Protein AF-A0A7C5SCV8-F1 (afdb_monomer_lite)

Radius of gyration: 20.78 Å; chains: 1; bounding box: 63×42×54 Å

pLDDT: mean 80.8, std 17.57, range [32.97, 98.31]

Secondary structure (DSSP, 8-state):
--------------------SS--EEEEEE-SSEEEEEEEETTEEEEEEEEESS-EEEEEESSPPTTTGGGPPTTPEEEEEEEEEEEE-STT--EEEEEEEEESS-HHHHHHHHHHHTGGG--EEEEEEETTEEEEEEEEEETTTEEEEEEEEE-TTSSSEEEEEEEEE-

Foldseek 3Di:
DDDDPDPDDDDWDWDDDDDDDQDWDWTWTQDPFFIWIFTDGPNHTAWIWTQGPVWIKIKGWDDQDPVCVLVDDPQWDFDHRFWMKIQIDDPPDWIKTKGKTWHLDFQVVVVVVCCVSCVVQPWDKDWDADPQGIKIKTKGQDPQFGIKMWIWGQDRPHGTIMIMIMGIGD

Sequence (170 aa):
MKSLFAATCISIVVLSFAGCKGKEKTRLYSTKEGKVEVKESGGEMQEMKITTKEGTATFRTGEISEDIKPFVYPGASRKEGGAWSIQTNKEKAGGISSTYLSTKDDIDRVIAYYKESLKDKKPEYAEMTTPNGKMASFTVKEPDRGGVTIVLNEIPQGKGTEIHITKVIR

Structure (mmCIF, N/CA/C/O backbone):
data_AF-A0A7C5SCV8-F1
#
_entry.id   AF-A0A7C5SCV8-F1
#
loop_
_atom_site.group_PDB
_atom_site.id
_atom_site.type_symbol
_atom_site.label_atom_id
_atom_site.label_alt_id
_atom_site.label_comp_id
_atom_site.label_asym_id
_atom_site.label_entity_id
_atom_site.label_seq_id
_atom_site.pdbx_PDB_ins_code
_atom_site.Cartn_x
_atom_site.Cartn_y
_atom_site.Cartn_z
_atom_site.occupancy
_atom_site.B_iso_or_equiv
_atom_site.auth_seq_id
_atom_site.auth_comp_id
_atom_site.auth_asym_id
_atom_site.auth_atom_id
_atom_site.pdbx_PDB_model_num
ATOM 1 N N . MET A 1 1 ? 50.218 -9.703 -9.509 1.00 41.12 1 MET A N 1
ATOM 2 C CA . MET A 1 1 ? 49.546 -8.430 -9.168 1.00 41.12 1 MET A CA 1
ATOM 3 C C . MET A 1 1 ? 49.854 -7.388 -10.233 1.00 41.12 1 MET A C 1
ATOM 5 O O . MET A 1 1 ? 50.944 -6.837 -10.219 1.00 41.12 1 MET A O 1
ATOM 9 N N . LYS A 1 2 ? 48.930 -7.158 -11.173 1.00 32.97 2 LYS A N 1
ATOM 10 C CA . LYS A 1 2 ? 48.894 -5.961 -12.027 1.00 32.97 2 LYS A CA 1
ATOM 11 C C . LYS A 1 2 ? 47.426 -5.611 -12.261 1.00 32.97 2 LYS A C 1
ATOM 13 O O . LYS A 1 2 ? 46.713 -6.310 -12.967 1.00 32.97 2 LYS A O 1
ATOM 18 N N . SER A 1 3 ? 46.992 -4.578 -11.557 1.00 39.28 3 SER A N 1
ATOM 19 C CA . SER A 1 3 ? 45.721 -3.881 -11.689 1.00 39.28 3 SER A CA 1
ATOM 20 C C . SER A 1 3 ? 45.662 -3.138 -13.023 1.00 39.28 3 SER A C 1
ATOM 22 O O . SER A 1 3 ? 46.544 -2.329 -13.303 1.00 39.28 3 SER A O 1
ATOM 24 N N . LEU A 1 4 ? 44.609 -3.362 -13.810 1.00 36.28 4 LEU A N 1
ATOM 25 C CA . LEU A 1 4 ? 44.222 -2.473 -14.903 1.00 36.28 4 LEU A CA 1
ATOM 26 C C . LEU A 1 4 ? 42.699 -2.285 -14.842 1.00 36.28 4 LEU A C 1
ATOM 28 O O . LEU A 1 4 ? 41.928 -3.099 -15.343 1.00 36.28 4 LEU A O 1
ATOM 32 N N . PHE A 1 5 ? 42.270 -1.232 -14.144 1.00 40.69 5 PHE A N 1
ATOM 33 C CA . PHE A 1 5 ? 40.892 -0.748 -14.159 1.00 40.69 5 PHE A CA 1
ATOM 34 C C . PHE A 1 5 ? 40.619 -0.137 -15.541 1.00 40.69 5 PHE A C 1
ATOM 36 O O . PHE A 1 5 ? 41.034 0.984 -15.825 1.00 40.69 5 PHE A O 1
ATOM 43 N N . ALA A 1 6 ? 39.945 -0.883 -16.416 1.00 37.41 6 ALA A N 1
ATOM 44 C CA . ALA A 1 6 ? 39.436 -0.361 -17.677 1.00 37.41 6 ALA A CA 1
ATOM 45 C C . ALA A 1 6 ? 38.090 0.332 -17.421 1.00 37.41 6 ALA A C 1
ATOM 47 O O . ALA A 1 6 ? 37.033 -0.301 -17.382 1.00 37.41 6 ALA A O 1
ATOM 48 N N . ALA A 1 7 ? 38.148 1.648 -17.217 1.00 43.47 7 ALA A N 1
ATOM 49 C CA . ALA A 1 7 ? 36.989 2.528 -17.224 1.00 43.47 7 ALA A CA 1
ATOM 50 C C . ALA A 1 7 ? 36.283 2.419 -18.587 1.00 43.47 7 ALA A C 1
ATOM 52 O O . ALA A 1 7 ? 36.741 2.954 -19.595 1.00 43.47 7 ALA A O 1
ATOM 53 N N . THR A 1 8 ? 35.184 1.666 -18.633 1.00 40.09 8 THR A N 1
ATOM 54 C CA . THR A 1 8 ? 34.371 1.512 -19.841 1.00 40.09 8 THR A CA 1
ATOM 55 C C . THR A 1 8 ? 33.433 2.711 -19.939 1.00 40.09 8 THR A C 1
ATOM 57 O O . THR A 1 8 ? 32.424 2.776 -19.241 1.00 40.09 8 THR A O 1
ATOM 60 N N . CYS A 1 9 ? 33.782 3.671 -20.797 1.00 35.44 9 CYS A N 1
ATOM 61 C CA . CYS A 1 9 ? 32.925 4.792 -21.170 1.00 35.44 9 CYS A CA 1
ATOM 62 C C . CYS A 1 9 ? 31.592 4.281 -21.743 1.00 35.44 9 CYS A C 1
ATOM 64 O O . CYS A 1 9 ? 31.555 3.646 -22.798 1.00 35.44 9 CYS A O 1
ATOM 66 N 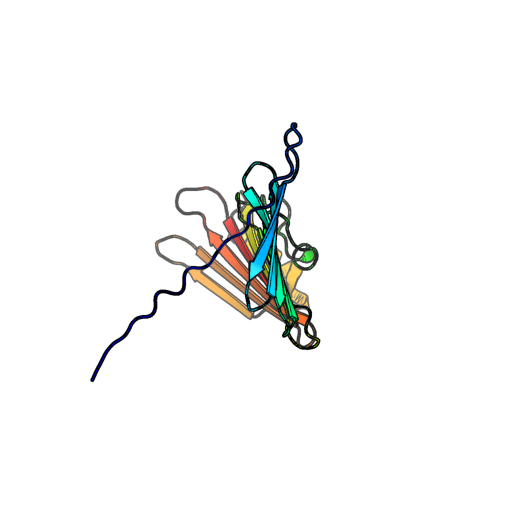N . ILE A 1 10 ? 30.492 4.567 -21.048 1.00 42.81 10 ILE A N 1
ATOM 67 C CA . ILE A 1 10 ? 29.127 4.355 -21.535 1.00 42.81 10 ILE A CA 1
ATOM 68 C C . ILE A 1 10 ? 28.798 5.527 -22.468 1.00 42.81 10 ILE A C 1
ATOM 70 O O . ILE A 1 10 ? 28.524 6.636 -22.016 1.00 42.81 10 ILE A O 1
ATOM 74 N N . SER A 1 11 ? 28.861 5.303 -23.780 1.00 37.69 11 SER A N 1
ATOM 75 C CA . SER A 1 11 ? 28.447 6.292 -24.782 1.00 37.69 11 SER A CA 1
ATOM 76 C C . SER A 1 11 ? 26.918 6.360 -24.848 1.00 37.69 11 SER A C 1
ATOM 78 O O . SER A 1 11 ? 26.272 5.481 -25.413 1.00 37.69 11 SER A O 1
ATOM 80 N N . ILE A 1 12 ? 26.333 7.398 -24.247 1.00 44.91 12 ILE A N 1
ATOM 81 C CA . ILE A 1 12 ? 24.891 7.677 -24.272 1.00 44.91 12 ILE A CA 1
ATOM 82 C C . ILE A 1 12 ? 24.573 8.486 -25.538 1.00 44.91 12 ILE A C 1
ATOM 84 O O . ILE A 1 12 ? 24.926 9.659 -25.627 1.00 44.91 12 ILE A O 1
ATOM 88 N N . VAL A 1 13 ? 23.900 7.880 -26.520 1.00 40.75 13 VAL A N 1
ATOM 89 C CA . VAL A 1 13 ? 23.371 8.599 -27.693 1.00 40.75 13 VAL A CA 1
ATOM 90 C C . VAL A 1 13 ? 21.975 9.127 -27.355 1.00 40.75 13 VAL A C 1
ATOM 92 O O . VAL A 1 13 ? 21.042 8.347 -27.183 1.00 40.75 13 VAL A O 1
ATOM 95 N N . VAL A 1 14 ? 21.838 10.452 -27.239 1.00 46.59 14 VAL A N 1
ATOM 96 C CA . VAL A 1 14 ? 20.572 11.149 -26.953 1.00 46.59 14 VAL A CA 1
ATOM 97 C C . VAL A 1 14 ? 19.944 11.611 -28.270 1.00 46.59 14 VAL A C 1
ATOM 99 O O . VAL A 1 14 ? 20.453 12.525 -28.913 1.00 46.59 14 VAL A O 1
ATOM 102 N N . LEU A 1 15 ? 18.832 10.996 -28.680 1.00 50.03 15 LEU A N 1
ATOM 103 C CA . LEU A 1 15 ? 18.020 11.465 -29.809 1.00 50.03 15 LEU A CA 1
ATOM 104 C C . LEU A 1 15 ? 16.927 12.411 -29.291 1.00 50.03 15 LEU A C 1
ATOM 106 O O . LEU A 1 15 ? 15.896 11.971 -28.787 1.00 50.03 15 LEU A O 1
ATOM 110 N N . SER A 1 16 ? 17.168 13.718 -29.396 1.00 42.25 16 SER A N 1
ATOM 111 C CA . SER A 1 16 ? 16.229 14.772 -28.992 1.00 42.25 16 SER A CA 1
ATOM 112 C C . SER A 1 16 ? 15.373 15.211 -30.185 1.00 42.25 16 SER A C 1
ATOM 114 O O . SER A 1 16 ? 15.844 15.975 -31.024 1.00 42.25 16 SER A O 1
ATOM 116 N N . PHE A 1 17 ? 14.109 14.789 -30.263 1.00 47.84 17 PHE A N 1
ATOM 117 C CA . PHE A 1 17 ? 13.141 15.419 -31.170 1.00 47.84 17 PHE A CA 1
ATOM 118 C C . PHE A 1 17 ? 12.512 16.637 -30.479 1.00 47.84 17 PHE A C 1
ATOM 120 O O . PHE A 1 17 ? 11.789 16.510 -29.492 1.00 47.84 17 PHE A O 1
ATOM 127 N N . ALA A 1 18 ? 12.828 17.832 -30.979 1.00 49.94 18 ALA A N 1
ATOM 128 C CA . ALA A 1 18 ? 12.302 19.097 -30.482 1.00 49.94 18 ALA A CA 1
ATOM 129 C C . ALA A 1 18 ? 10.892 19.370 -31.039 1.00 49.94 18 ALA A C 1
ATOM 131 O O . ALA A 1 18 ? 10.695 19.458 -32.247 1.00 49.94 18 ALA A O 1
ATOM 132 N N . GLY A 1 19 ? 9.920 19.556 -30.142 1.00 40.47 19 GLY A N 1
ATOM 133 C CA . GLY A 1 19 ? 8.572 20.030 -30.456 1.00 40.47 19 GLY A CA 1
ATOM 134 C C . GLY A 1 19 ? 7.923 20.666 -29.225 1.00 40.47 19 GLY A C 1
ATOM 135 O O . GLY A 1 19 ? 7.435 19.969 -28.339 1.00 40.47 19 GLY A O 1
ATOM 136 N N . CYS A 1 20 ? 7.939 21.999 -29.156 1.00 49.09 20 CYS A N 1
ATOM 137 C CA . CYS A 1 20 ? 7.449 22.815 -28.041 1.00 49.09 20 CYS A CA 1
ATOM 138 C C . CYS A 1 20 ? 5.968 22.572 -27.679 1.00 49.09 20 CYS A C 1
ATOM 140 O O . CYS A 1 20 ? 5.093 22.645 -28.542 1.00 49.09 20 CYS A O 1
ATOM 142 N N . LYS A 1 21 ? 5.725 22.326 -26.380 1.00 43.44 21 LYS A N 1
ATOM 143 C CA . LYS A 1 21 ? 4.532 22.589 -25.530 1.00 43.44 21 LYS A CA 1
ATOM 144 C C . LYS A 1 21 ? 4.437 21.471 -24.492 1.00 43.44 21 LYS A C 1
ATOM 146 O O . LYS A 1 21 ? 3.873 20.453 -24.836 1.00 43.44 21 LYS A O 1
ATOM 151 N N . GLY A 1 22 ? 4.997 21.639 -23.287 1.00 51.66 22 GLY A N 1
ATOM 152 C CA . GLY A 1 22 ? 4.684 20.852 -22.070 1.00 51.66 22 GLY A CA 1
ATOM 153 C C . GLY A 1 22 ? 4.430 19.338 -22.206 1.00 51.66 22 GLY A C 1
ATOM 154 O O . GLY A 1 22 ? 3.632 18.800 -21.451 1.00 51.66 22 GLY A O 1
ATOM 155 N N . LYS A 1 23 ? 5.037 18.676 -23.195 1.00 57.12 23 LYS A N 1
ATOM 156 C CA . LYS A 1 23 ? 4.655 17.350 -23.692 1.00 57.12 23 LYS A CA 1
ATOM 157 C C . LYS A 1 23 ? 5.468 16.284 -22.984 1.00 57.12 23 LYS A C 1
ATOM 159 O O . LYS A 1 23 ? 6.668 16.475 -22.786 1.00 57.12 23 LYS A O 1
ATOM 164 N N . GLU A 1 24 ? 4.805 15.181 -22.654 1.00 61.53 24 GLU A N 1
ATOM 165 C CA . GLU A 1 24 ? 5.430 13.925 -22.246 1.00 61.53 24 GLU A CA 1
ATOM 166 C C . GLU A 1 24 ? 6.715 13.680 -23.046 1.00 61.53 24 GLU A C 1
ATOM 168 O O . GLU A 1 24 ? 6.717 13.699 -24.281 1.00 61.53 24 GLU A O 1
ATOM 173 N N . LYS A 1 25 ? 7.832 13.498 -22.342 1.00 79.19 25 LYS A N 1
ATOM 174 C CA . LYS A 1 25 ? 9.130 13.222 -22.954 1.00 79.19 25 LYS A CA 1
ATOM 175 C C . LYS A 1 25 ? 9.413 11.742 -22.807 1.00 79.19 25 LYS A C 1
ATOM 177 O O . LYS A 1 25 ? 9.534 11.247 -21.695 1.00 79.19 25 LYS A O 1
ATOM 182 N N . THR A 1 26 ? 9.560 11.045 -23.926 1.00 81.88 26 THR A N 1
ATOM 183 C CA . THR A 1 26 ? 10.067 9.669 -23.925 1.00 81.88 26 THR A CA 1
ATOM 184 C C . THR A 1 26 ? 11.543 9.693 -24.306 1.00 81.88 26 THR A C 1
ATOM 186 O O . THR A 1 26 ? 11.891 10.128 -25.403 1.00 81.88 26 THR A O 1
ATOM 189 N N . ARG A 1 27 ? 12.422 9.246 -23.406 1.00 85.00 27 ARG A N 1
ATOM 190 C CA . ARG A 1 27 ? 13.859 9.077 -23.647 1.00 85.00 27 ARG A CA 1
ATOM 191 C C . ARG A 1 27 ? 14.166 7.603 -23.845 1.00 85.00 27 ARG A C 1
ATOM 193 O O . ARG A 1 27 ? 13.751 6.762 -23.054 1.00 85.00 27 ARG A O 1
ATOM 200 N N . LEU A 1 28 ? 14.909 7.297 -24.899 1.00 84.12 28 LEU A N 1
ATOM 201 C CA . LEU A 1 28 ? 15.306 5.939 -25.243 1.00 84.12 28 LEU A CA 1
ATOM 202 C C . LEU A 1 28 ? 16.819 5.820 -25.114 1.00 84.12 28 LEU A C 1
ATOM 204 O O . LEU A 1 28 ? 17.558 6.581 -25.733 1.00 84.12 28 LEU A O 1
ATOM 208 N N . TYR A 1 29 ? 17.268 4.837 -24.346 1.00 83.50 29 TYR A N 1
ATOM 209 C CA . TYR A 1 29 ? 18.671 4.510 -24.156 1.00 83.50 29 TYR A CA 1
ATOM 210 C C . TYR A 1 29 ? 18.915 3.091 -24.657 1.00 83.50 29 TYR A C 1
ATOM 212 O O . TYR A 1 29 ? 18.204 2.155 -24.290 1.00 83.50 29 TYR A O 1
ATOM 220 N N . SER A 1 30 ? 19.928 2.927 -25.501 1.00 82.50 30 SER A N 1
ATOM 221 C CA . SER A 1 30 ? 20.399 1.605 -25.917 1.00 82.50 30 SER A CA 1
ATOM 222 C C . SER A 1 30 ? 21.652 1.263 -25.122 1.00 82.50 30 SER A C 1
ATOM 224 O O . SER A 1 30 ? 22.595 2.051 -25.087 1.00 82.50 30 SER A O 1
ATOM 226 N N . THR A 1 31 ? 21.663 0.101 -24.480 1.00 80.62 31 THR A N 1
ATOM 227 C CA . THR A 1 31 ? 22.822 -0.445 -23.769 1.00 80.62 31 THR A CA 1
ATOM 228 C C . THR A 1 31 ? 23.256 -1.749 -24.437 1.00 80.62 31 THR A C 1
ATOM 230 O O . THR A 1 31 ? 22.534 -2.317 -25.257 1.00 80.62 31 THR A O 1
ATOM 233 N N . LYS A 1 32 ? 24.445 -2.259 -24.094 1.00 79.62 32 LYS A N 1
ATOM 234 C CA . LYS A 1 32 ? 24.914 -3.566 -24.596 1.00 79.62 32 LYS A CA 1
ATOM 235 C C . LYS A 1 32 ? 23.991 -4.724 -24.186 1.00 79.62 32 LYS A C 1
ATOM 237 O O . LYS A 1 32 ? 23.988 -5.764 -24.837 1.00 79.62 32 LYS A O 1
ATOM 242 N N . GLU A 1 33 ? 23.224 -4.535 -23.115 1.00 77.44 33 GLU A N 1
ATOM 243 C CA . GLU A 1 33 ? 22.397 -5.564 -22.481 1.00 77.44 33 GLU A CA 1
ATOM 244 C C . GLU A 1 33 ? 20.909 -5.441 -22.837 1.00 77.44 33 GLU A C 1
ATOM 246 O O . GLU A 1 33 ? 20.142 -6.386 -22.637 1.00 77.44 33 GLU A O 1
ATOM 251 N N . GLY A 1 34 ? 20.485 -4.307 -23.403 1.00 84.12 34 GLY A N 1
ATOM 252 C CA . GLY A 1 34 ? 19.085 -4.084 -23.721 1.00 84.12 34 GLY A CA 1
ATOM 253 C C . GLY A 1 34 ? 18.725 -2.640 -24.048 1.00 84.12 34 GLY A C 1
ATOM 254 O O . GLY A 1 34 ? 19.564 -1.802 -24.372 1.00 84.12 34 GLY A O 1
ATOM 255 N N . LYS A 1 35 ? 17.430 -2.354 -23.969 1.00 89.94 35 LYS A N 1
ATOM 256 C CA . LYS A 1 35 ? 16.827 -1.054 -24.251 1.00 89.94 35 LYS A CA 1
ATOM 257 C C . LYS A 1 35 ? 16.146 -0.528 -22.993 1.00 89.94 35 LYS A C 1
ATOM 259 O O . LYS A 1 35 ? 15.349 -1.242 -22.388 1.00 89.94 35 LYS A O 1
ATOM 264 N N . VAL A 1 36 ? 16.433 0.715 -22.627 1.00 88.62 36 VAL A N 1
ATOM 265 C CA . VAL A 1 36 ? 15.758 1.432 -21.540 1.00 88.62 36 VAL A CA 1
ATOM 266 C C . VAL A 1 36 ? 14.909 2.541 -22.148 1.00 88.62 36 VAL A C 1
ATOM 268 O O . VAL A 1 36 ? 15.391 3.337 -22.948 1.00 88.62 36 VAL A O 1
ATOM 271 N N . GLU A 1 37 ? 13.639 2.592 -21.780 1.00 89.44 37 GLU A N 1
ATOM 272 C CA . GLU A 1 37 ? 12.689 3.629 -22.168 1.00 89.44 37 GLU A CA 1
ATOM 273 C C . GLU A 1 37 ? 12.220 4.349 -20.906 1.00 89.44 37 GLU A C 1
ATOM 275 O O . GLU A 1 37 ? 11.772 3.702 -19.968 1.00 89.44 37 GLU A O 1
ATOM 280 N N . VAL A 1 38 ? 12.356 5.672 -20.864 1.00 88.44 38 VAL A N 1
ATOM 281 C CA . VAL A 1 38 ? 11.973 6.515 -19.726 1.00 88.44 38 VAL A CA 1
ATOM 282 C C . VAL A 1 38 ? 10.940 7.522 -20.204 1.00 88.44 38 VAL A C 1
ATOM 284 O O . VAL A 1 38 ? 11.236 8.325 -21.087 1.00 88.44 38 VAL A O 1
ATOM 287 N N . LYS A 1 39 ? 9.741 7.497 -19.628 1.00 86.56 39 LYS A N 1
ATOM 288 C CA . LYS A 1 39 ? 8.685 8.482 -19.865 1.00 86.56 39 LYS A CA 1
ATOM 289 C C . LYS A 1 39 ? 8.648 9.471 -18.711 1.00 86.56 39 LYS A C 1
ATOM 291 O O . LYS A 1 39 ? 8.484 9.082 -17.556 1.00 86.56 39 LYS A O 1
ATOM 296 N N . GLU A 1 40 ? 8.792 10.745 -19.039 1.00 85.69 40 GLU A N 1
ATOM 297 C CA . GLU A 1 40 ? 8.744 11.869 -18.110 1.00 85.69 40 GLU A CA 1
ATOM 298 C C . GLU A 1 40 ? 7.530 12.750 -18.423 1.00 85.69 40 GLU A C 1
ATOM 300 O O . GLU A 1 40 ? 7.278 13.082 -19.584 1.00 85.69 40 GLU A O 1
ATOM 305 N N . SER A 1 41 ? 6.820 13.195 -17.390 1.00 79.25 41 SER A N 1
ATOM 306 C CA . SER A 1 41 ? 5.761 14.204 -17.484 1.00 79.25 41 SER A CA 1
ATOM 307 C C . SER A 1 41 ? 5.976 15.245 -16.392 1.00 79.25 41 SER A C 1
ATOM 309 O O . SER A 1 41 ? 6.346 14.902 -15.274 1.00 79.25 41 SER A O 1
ATOM 311 N N . GLY A 1 42 ? 5.851 16.533 -16.724 1.00 73.75 42 GLY A N 1
ATOM 312 C CA . GLY A 1 42 ? 6.105 17.620 -15.765 1.00 73.75 42 GLY A CA 1
ATOM 313 C C . GLY A 1 42 ? 7.554 17.741 -15.264 1.00 73.75 42 GLY A C 1
ATOM 314 O O . GLY A 1 42 ? 7.811 18.523 -14.361 1.00 73.75 42 GLY A O 1
ATOM 315 N N . GLY A 1 43 ? 8.508 17.010 -15.856 1.00 72.69 43 GLY A N 1
ATOM 316 C CA . GLY A 1 43 ? 9.893 16.935 -15.370 1.00 72.69 43 GLY A CA 1
ATOM 317 C C . GLY A 1 43 ? 10.157 15.773 -14.408 1.00 72.69 43 GLY A C 1
ATOM 318 O O . GLY A 1 43 ? 11.306 15.563 -14.033 1.00 72.69 43 GLY A O 1
ATOM 319 N N . GLU A 1 44 ? 9.133 14.987 -14.076 1.00 77.69 44 GLU A N 1
ATOM 320 C CA . GLU A 1 44 ? 9.241 13.799 -13.232 1.00 77.69 44 GLU A CA 1
ATOM 321 C C . GLU A 1 44 ? 9.095 12.523 -14.060 1.00 77.69 44 GLU A C 1
ATOM 323 O O . GLU A 1 44 ? 8.307 12.462 -15.009 1.00 77.69 44 GLU A O 1
ATOM 328 N N . MET A 1 45 ? 9.844 11.481 -13.698 1.00 80.81 45 MET A N 1
ATOM 329 C CA . MET A 1 45 ? 9.687 10.159 -14.299 1.00 80.81 45 MET A CA 1
ATOM 330 C C . MET A 1 45 ? 8.337 9.560 -13.889 1.00 80.81 45 MET A C 1
ATOM 332 O O . MET A 1 45 ? 7.999 9.564 -12.709 1.00 80.81 45 MET A O 1
ATOM 336 N N . GLN A 1 46 ? 7.603 9.024 -14.863 1.00 85.31 46 GLN A N 1
ATOM 337 C CA . GLN A 1 46 ? 6.318 8.335 -14.682 1.00 85.31 46 GLN A CA 1
ATOM 338 C C . GLN A 1 46 ? 6.438 6.834 -14.957 1.00 85.31 46 GLN A C 1
ATOM 340 O O . GLN A 1 46 ? 5.835 6.010 -14.276 1.00 85.31 46 GLN A O 1
ATOM 345 N N . GLU A 1 47 ? 7.237 6.463 -15.960 1.00 86.81 47 GLU A N 1
ATOM 346 C CA . GLU A 1 47 ? 7.455 5.069 -16.341 1.00 86.81 47 GLU A CA 1
ATOM 347 C C . GLU A 1 47 ? 8.906 4.871 -16.793 1.00 86.81 47 GLU A C 1
ATOM 349 O O . GLU A 1 47 ? 9.432 5.657 -17.578 1.00 86.81 47 GLU A O 1
ATOM 354 N N . MET A 1 48 ? 9.553 3.807 -16.327 1.00 87.31 48 MET A N 1
ATOM 355 C CA . MET A 1 48 ? 10.820 3.314 -16.856 1.00 87.31 48 MET A CA 1
ATOM 356 C C . MET A 1 48 ? 10.661 1.848 -17.247 1.00 87.31 48 MET A C 1
ATOM 358 O O . MET A 1 48 ? 10.400 0.992 -16.410 1.00 87.31 48 MET A O 1
ATOM 362 N N . LYS A 1 49 ? 10.863 1.536 -18.521 1.00 87.88 49 LYS A N 1
ATOM 363 C CA . LYS A 1 49 ? 10.802 0.183 -19.064 1.00 87.88 49 LYS A CA 1
ATOM 364 C C . LYS A 1 49 ? 12.194 -0.274 -19.475 1.00 87.88 49 LYS A C 1
ATOM 366 O O . LYS A 1 49 ? 12.810 0.309 -20.361 1.00 87.88 49 LYS A O 1
ATOM 371 N N . ILE A 1 50 ? 12.675 -1.345 -18.861 1.00 87.12 50 ILE A N 1
ATOM 372 C CA . ILE A 1 50 ? 13.958 -1.982 -19.161 1.00 87.12 50 ILE A CA 1
ATOM 373 C C . ILE A 1 50 ? 13.659 -3.285 -19.894 1.00 87.12 50 ILE A C 1
ATOM 375 O O . ILE A 1 50 ? 12.989 -4.156 -19.353 1.00 87.12 50 ILE A O 1
ATOM 379 N N . THR A 1 51 ? 14.131 -3.419 -21.129 1.00 85.50 51 THR A N 1
ATOM 380 C CA . THR A 1 51 ? 13.964 -4.620 -21.957 1.00 85.50 51 THR A CA 1
ATOM 381 C C . THR A 1 51 ? 15.327 -5.218 -22.264 1.00 85.50 51 THR A C 1
ATOM 383 O O . THR A 1 51 ? 16.113 -4.607 -22.980 1.00 85.50 51 THR A O 1
ATOM 386 N N . THR A 1 52 ? 15.602 -6.412 -21.753 1.00 85.56 52 THR A N 1
ATOM 387 C CA . THR A 1 52 ? 16.815 -7.191 -22.031 1.00 85.56 52 THR A CA 1
ATOM 388 C C . THR A 1 52 ? 16.450 -8.482 -22.764 1.00 85.56 52 THR A C 1
ATOM 390 O O . THR A 1 52 ? 15.275 -8.788 -22.966 1.00 85.56 52 THR A O 1
ATOM 393 N N . LYS A 1 53 ? 17.455 -9.275 -23.156 1.00 82.00 53 LYS A N 1
ATOM 394 C CA . LYS A 1 53 ? 17.231 -10.628 -23.707 1.00 82.00 53 LYS A CA 1
ATOM 395 C C . LYS A 1 53 ? 16.557 -11.570 -22.711 1.00 82.00 53 LYS A C 1
ATOM 397 O O . LYS A 1 53 ? 15.974 -12.571 -23.107 1.00 82.00 53 LYS A O 1
ATOM 402 N N . GLU A 1 54 ? 16.674 -11.261 -21.426 1.00 79.94 54 GLU A N 1
ATOM 403 C CA . GLU A 1 54 ? 16.086 -12.063 -20.370 1.00 79.94 54 GLU A CA 1
ATOM 404 C C . GLU A 1 54 ? 14.615 -11.697 -20.166 1.00 79.94 54 GLU A C 1
ATOM 406 O O . GLU A 1 54 ? 13.821 -12.574 -19.870 1.00 79.94 54 GLU A O 1
ATOM 411 N N . GLY A 1 55 ? 14.205 -10.448 -20.370 1.00 78.88 55 GLY A N 1
ATOM 412 C CA . GLY A 1 55 ? 12.801 -10.064 -20.266 1.00 78.88 55 GLY A CA 1
ATOM 413 C C . GLY A 1 55 ? 12.618 -8.562 -20.137 1.00 78.88 55 GLY A C 1
ATOM 414 O O . GLY A 1 55 ? 13.518 -7.772 -20.418 1.00 78.88 55 GLY A O 1
ATOM 415 N N . THR A 1 56 ? 11.435 -8.157 -19.699 1.00 83.06 56 THR A N 1
ATOM 416 C CA . THR A 1 56 ? 11.064 -6.760 -19.505 1.00 83.06 56 THR A CA 1
ATOM 417 C C . THR A 1 56 ? 10.699 -6.508 -18.052 1.00 83.06 56 THR A C 1
ATOM 419 O O . THR A 1 56 ? 9.845 -7.202 -17.504 1.00 83.06 56 THR A O 1
ATOM 422 N N . ALA A 1 57 ? 11.304 -5.481 -17.462 1.00 84.12 57 ALA A N 1
ATOM 423 C CA . ALA A 1 57 ? 10.888 -4.885 -16.202 1.00 84.12 57 ALA A CA 1
ATOM 424 C C . ALA A 1 57 ? 10.285 -3.504 -16.479 1.00 84.12 57 ALA A C 1
ATOM 426 O O . ALA A 1 57 ? 10.860 -2.714 -17.226 1.00 84.12 57 ALA A O 1
ATOM 427 N N . THR A 1 58 ? 9.129 -3.213 -15.893 1.00 84.50 58 THR A N 1
ATOM 428 C CA . THR A 1 58 ? 8.475 -1.903 -15.991 1.00 84.50 58 THR A CA 1
ATOM 429 C C . THR A 1 58 ? 8.338 -1.320 -14.598 1.00 84.50 58 THR A C 1
ATOM 431 O O . THR A 1 58 ? 7.662 -1.907 -13.759 1.00 84.50 58 THR A O 1
ATOM 434 N N . PHE A 1 59 ? 8.986 -0.185 -14.370 1.00 82.62 59 PHE A N 1
ATOM 435 C CA . PHE A 1 59 ? 8.849 0.652 -13.192 1.00 82.62 59 PHE A CA 1
ATOM 436 C C . PHE A 1 59 ? 7.835 1.755 -13.488 1.00 82.62 59 PHE A C 1
ATOM 438 O O . PHE A 1 59 ? 7.966 2.433 -14.504 1.00 82.62 59 PHE A O 1
ATOM 445 N N . ARG A 1 60 ? 6.835 1.948 -12.631 1.00 84.94 60 ARG A N 1
ATOM 446 C CA . ARG A 1 60 ? 5.883 3.065 -12.728 1.00 84.94 60 ARG A CA 1
ATOM 447 C C . ARG A 1 60 ? 5.845 3.831 -11.426 1.00 84.94 60 ARG A C 1
ATOM 449 O O . ARG A 1 60 ? 5.949 3.211 -10.372 1.00 84.94 60 ARG A O 1
ATOM 456 N N . THR A 1 61 ? 5.650 5.136 -11.509 1.00 82.38 61 THR A N 1
ATOM 457 C CA . THR A 1 61 ? 5.533 6.057 -10.376 1.00 82.38 61 THR A CA 1
ATOM 458 C C . THR A 1 61 ? 4.259 6.877 -10.488 1.00 82.38 61 THR A C 1
ATOM 460 O O . THR A 1 61 ? 3.700 7.046 -11.566 1.00 82.38 61 THR A O 1
ATOM 463 N N . GLY A 1 62 ? 3.766 7.370 -9.356 1.00 74.62 62 GLY A N 1
ATOM 464 C CA . GLY A 1 62 ? 2.649 8.312 -9.309 1.00 74.62 62 GLY A CA 1
ATOM 465 C C . GLY A 1 62 ? 1.267 7.658 -9.302 1.00 74.62 62 GLY A C 1
ATOM 466 O O . GLY A 1 62 ? 0.414 8.092 -8.529 1.00 74.62 62 GLY A O 1
ATOM 467 N N . GLU A 1 63 ? 1.024 6.593 -10.067 1.00 76.75 63 GLU A N 1
ATOM 468 C CA . GLU A 1 63 ? -0.277 5.903 -10.106 1.00 76.75 63 GLU A CA 1
ATOM 469 C C . GLU A 1 63 ? -0.375 4.722 -9.127 1.00 76.75 63 GLU A C 1
ATOM 471 O O . GLU A 1 63 ? 0.540 3.909 -9.003 1.00 76.75 63 GLU A O 1
ATOM 476 N N . ILE A 1 64 ? -1.517 4.609 -8.433 1.00 82.06 64 ILE A N 1
ATOM 477 C CA . ILE A 1 64 ? -1.819 3.435 -7.601 1.00 82.06 64 ILE A CA 1
ATOM 478 C C . ILE A 1 64 ? -2.239 2.304 -8.531 1.00 82.06 64 ILE A C 1
ATOM 480 O O . ILE A 1 64 ? -3.244 2.413 -9.236 1.00 82.06 64 ILE A O 1
ATOM 484 N N . SER A 1 65 ? -1.488 1.211 -8.484 1.00 82.25 65 SER A N 1
ATOM 485 C CA . SER A 1 65 ? -1.769 0.022 -9.278 1.00 82.25 65 SER A CA 1
ATOM 486 C C . SER A 1 65 ? -3.151 -0.573 -8.950 1.00 82.25 65 SER A C 1
ATOM 488 O O . SER A 1 65 ? -3.572 -0.597 -7.790 1.00 82.25 65 SER A O 1
ATOM 490 N N . GLU A 1 66 ? -3.870 -1.059 -9.969 1.00 83.88 66 GLU A N 1
ATOM 491 C CA . GLU A 1 66 ? -5.241 -1.598 -9.843 1.00 83.88 66 GLU A CA 1
ATOM 492 C C . GLU A 1 66 ? -5.348 -2.736 -8.819 1.00 83.88 66 GLU A C 1
ATOM 494 O O . GLU A 1 66 ? -6.365 -2.900 -8.154 1.00 83.88 66 GLU A O 1
ATOM 499 N N . ASP A 1 67 ? -4.281 -3.512 -8.654 1.00 84.12 67 ASP A N 1
ATOM 500 C CA . ASP A 1 67 ? -4.207 -4.632 -7.721 1.00 84.12 67 ASP A CA 1
ATOM 501 C C . ASP A 1 67 ? -4.081 -4.201 -6.249 1.00 84.12 67 ASP A C 1
ATOM 503 O O . ASP A 1 67 ? -4.397 -5.006 -5.364 1.00 84.12 67 ASP A O 1
ATOM 507 N N . ILE A 1 68 ? -3.645 -2.960 -5.997 1.00 87.81 68 ILE A N 1
ATOM 508 C CA . ILE A 1 68 ? -3.587 -2.320 -4.676 1.00 87.81 68 ILE A CA 1
ATOM 509 C C . ILE A 1 68 ? -4.903 -1.627 -4.332 1.00 87.81 68 ILE A C 1
ATOM 511 O O . ILE A 1 68 ? -5.266 -1.594 -3.158 1.00 87.81 68 ILE A O 1
ATOM 515 N N . LYS A 1 69 ? -5.630 -1.082 -5.317 1.00 88.75 69 LYS A N 1
ATOM 516 C CA . LYS A 1 69 ? -6.844 -0.279 -5.077 1.00 88.75 69 LYS A CA 1
ATOM 517 C C . LYS A 1 69 ? -7.857 -0.904 -4.102 1.00 88.75 69 LYS A C 1
ATOM 519 O O . LYS A 1 69 ? -8.359 -0.155 -3.268 1.00 88.75 69 LYS A O 1
ATOM 524 N N . PRO A 1 70 ? -8.128 -2.226 -4.112 1.00 91.00 70 PRO A N 1
ATOM 525 C CA . PRO A 1 70 ? -9.041 -2.847 -3.145 1.00 91.00 70 PRO A CA 1
ATOM 526 C C . PRO A 1 70 ? -8.605 -2.729 -1.678 1.00 91.00 70 PRO A C 1
ATOM 528 O O . PRO A 1 70 ? -9.424 -2.895 -0.782 1.00 91.00 70 PRO A O 1
ATOM 531 N N . PHE A 1 71 ? -7.322 -2.467 -1.428 1.00 92.75 71 PHE A N 1
ATOM 532 C CA . PHE A 1 71 ? -6.740 -2.326 -0.094 1.00 92.75 71 PHE A CA 1
ATOM 533 C C . PHE A 1 71 ? -6.583 -0.865 0.331 1.00 92.75 71 PHE A C 1
ATOM 535 O O . PHE A 1 71 ? -6.104 -0.609 1.428 1.00 92.75 71 PHE A O 1
ATOM 542 N N . VAL A 1 72 ? -6.951 0.101 -0.514 1.00 94.50 72 VAL A N 1
ATOM 543 C CA . VAL A 1 72 ? -6.825 1.526 -0.195 1.00 94.50 72 VAL A CA 1
ATOM 544 C C . VAL A 1 72 ? -7.880 1.927 0.834 1.00 94.50 72 VAL A C 1
ATOM 546 O O . VAL A 1 72 ? -9.074 1.697 0.647 1.00 94.50 72 VAL A O 1
ATOM 549 N N . TYR A 1 73 ? -7.435 2.570 1.913 1.00 96.38 73 TYR A N 1
ATOM 550 C CA . TYR A 1 73 ? -8.326 3.121 2.929 1.00 96.38 73 TYR A CA 1
ATOM 551 C C . TYR A 1 73 ? -9.194 4.260 2.354 1.00 96.38 73 TYR A C 1
ATOM 553 O O . TYR A 1 73 ? -8.649 5.180 1.729 1.00 96.38 73 TYR A O 1
ATOM 561 N N . PRO A 1 74 ? -10.522 4.252 2.574 1.00 95.00 74 PRO A N 1
ATOM 562 C CA . PRO A 1 74 ? -11.408 5.313 2.106 1.00 95.00 74 PRO A CA 1
ATOM 563 C C . PRO A 1 74 ? -10.999 6.691 2.638 1.00 95.00 74 PRO A C 1
ATOM 565 O O . PRO A 1 74 ? -10.817 6.878 3.834 1.00 95.00 74 PRO A O 1
ATOM 568 N N . GLY A 1 75 ? -10.869 7.677 1.750 1.00 90.38 75 GLY 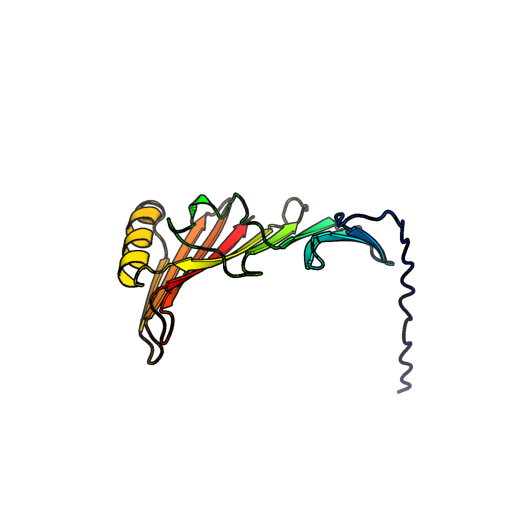A N 1
ATOM 569 C CA . GLY A 1 75 ? -10.480 9.039 2.134 1.00 90.38 75 GLY A CA 1
ATOM 570 C C . GLY A 1 75 ? -8.979 9.247 2.365 1.00 90.38 75 GLY A C 1
ATOM 571 O O . GLY A 1 75 ? -8.574 10.366 2.679 1.00 90.38 75 GLY A O 1
ATOM 572 N N . ALA A 1 76 ? -8.141 8.222 2.169 1.00 92.88 76 ALA A N 1
ATOM 573 C CA . ALA A 1 76 ? -6.694 8.398 2.187 1.00 92.88 76 ALA A CA 1
ATOM 574 C C . ALA A 1 76 ? -6.206 9.156 0.941 1.00 92.88 76 ALA A C 1
ATOM 576 O O . ALA A 1 76 ? -6.607 8.872 -0.190 1.00 92.88 76 ALA A O 1
ATOM 577 N N . SER A 1 77 ? -5.306 10.113 1.146 1.00 88.69 77 SER A N 1
ATOM 578 C CA . SER A 1 77 ? -4.630 10.863 0.091 1.00 88.69 77 SER A CA 1
ATOM 579 C C . SER A 1 77 ? -3.232 10.307 -0.162 1.00 88.69 77 SER A C 1
ATOM 581 O O . SER A 1 77 ? -2.554 9.833 0.751 1.00 88.69 77 SER A O 1
ATOM 583 N N . ARG A 1 78 ? -2.778 10.378 -1.416 1.00 83.00 78 ARG A N 1
ATOM 584 C CA . ARG A 1 78 ? -1.401 10.022 -1.781 1.00 83.00 78 ARG A CA 1
ATOM 585 C C . ARG A 1 78 ? -0.422 11.034 -1.200 1.00 83.00 78 ARG A C 1
ATOM 587 O O . ARG A 1 78 ? -0.686 12.235 -1.244 1.00 83.00 78 ARG A O 1
ATOM 594 N N . LYS A 1 79 ? 0.728 10.545 -0.743 1.00 73.62 79 LYS A N 1
ATOM 595 C CA . LYS A 1 79 ? 1.920 11.385 -0.613 1.00 73.62 79 LYS A CA 1
ATOM 596 C C . LYS A 1 79 ? 2.567 11.546 -1.992 1.00 73.62 79 LYS A C 1
ATOM 598 O O . LYS A 1 79 ? 2.493 10.637 -2.820 1.00 73.62 79 LYS A O 1
ATOM 603 N N . GLU A 1 80 ? 3.155 12.705 -2.260 1.00 61.72 80 GLU A N 1
ATOM 604 C CA . GLU A 1 80 ? 3.893 12.972 -3.502 1.00 61.72 80 GLU A CA 1
ATOM 605 C C . GLU A 1 80 ? 5.022 11.938 -3.680 1.00 61.72 80 GLU A C 1
ATOM 607 O O . GLU A 1 80 ? 5.666 11.552 -2.705 1.00 61.72 80 GLU A O 1
ATOM 612 N N . GLY A 1 81 ? 5.180 11.380 -4.888 1.00 61.69 81 GLY A N 1
ATOM 613 C CA . GLY A 1 81 ? 6.088 10.245 -5.142 1.00 61.69 81 GLY A CA 1
ATOM 614 C C . GLY A 1 81 ? 5.715 8.929 -4.432 1.00 61.69 81 GLY A C 1
ATOM 615 O O . GLY A 1 81 ? 6.467 7.959 -4.484 1.00 61.69 81 GLY A O 1
ATOM 616 N N . GLY A 1 82 ? 4.556 8.873 -3.769 1.00 70.25 82 GLY A N 1
ATOM 617 C CA . GLY A 1 82 ? 4.204 7.810 -2.834 1.00 70.25 82 GLY A CA 1
ATOM 618 C C . GLY A 1 82 ? 3.782 6.488 -3.467 1.00 70.25 82 GLY A C 1
ATOM 619 O O . GLY A 1 82 ? 3.698 5.504 -2.752 1.00 70.25 82 GLY A O 1
ATOM 620 N N . ALA A 1 83 ? 3.517 6.407 -4.768 1.00 78.50 83 ALA A N 1
ATOM 621 C CA . ALA A 1 83 ? 3.154 5.146 -5.415 1.00 78.50 83 ALA A CA 1
ATOM 622 C C . ALA A 1 83 ? 4.237 4.722 -6.401 1.00 78.50 83 ALA A C 1
ATOM 624 O O . ALA A 1 83 ? 4.644 5.523 -7.245 1.00 78.50 83 ALA A O 1
ATOM 625 N N . TRP A 1 84 ? 4.677 3.468 -6.305 1.00 81.44 84 TRP A N 1
ATOM 626 C CA . TRP A 1 84 ? 5.569 2.854 -7.276 1.00 81.44 84 TRP A CA 1
ATOM 627 C C . TRP A 1 84 ? 5.209 1.388 -7.525 1.00 81.44 84 TRP A C 1
ATOM 629 O O . TRP A 1 84 ? 4.663 0.700 -6.665 1.00 81.44 84 TRP A O 1
ATOM 639 N N . SER A 1 85 ? 5.507 0.879 -8.714 1.00 79.12 85 SER A N 1
ATOM 640 C CA . SER A 1 85 ? 5.355 -0.545 -9.021 1.00 79.12 85 SER A CA 1
ATOM 641 C C . SER A 1 85 ? 6.449 -1.030 -9.955 1.00 79.12 85 SER A C 1
ATOM 643 O O . SER A 1 85 ? 6.932 -0.274 -10.790 1.00 79.12 85 SER A O 1
ATOM 645 N N . ILE A 1 86 ? 6.839 -2.291 -9.793 1.00 81.56 86 ILE A N 1
ATOM 646 C CA . ILE A 1 86 ? 7.729 -3.045 -10.666 1.00 81.56 86 ILE A CA 1
ATOM 647 C C . ILE A 1 86 ? 6.953 -4.261 -11.148 1.00 81.56 86 ILE A C 1
ATOM 649 O O . ILE A 1 86 ? 6.541 -5.102 -10.350 1.00 81.56 86 ILE A O 1
ATOM 653 N N . GLN A 1 87 ? 6.795 -4.384 -12.458 1.00 81.00 87 GLN A N 1
ATOM 654 C CA . GLN A 1 87 ? 6.216 -5.567 -13.078 1.00 81.00 87 GLN A CA 1
ATOM 655 C C . GLN A 1 87 ? 7.232 -6.205 -14.011 1.00 81.00 87 GLN A C 1
ATOM 657 O O . GLN A 1 87 ? 7.874 -5.509 -14.801 1.00 81.00 87 GLN A O 1
ATOM 662 N N . THR A 1 88 ? 7.364 -7.526 -13.931 1.00 75.81 88 THR A N 1
ATOM 663 C CA . THR A 1 88 ? 8.196 -8.294 -14.854 1.00 75.81 88 THR A CA 1
ATOM 664 C C . THR A 1 88 ? 7.327 -9.222 -15.700 1.00 75.81 88 THR A C 1
ATOM 666 O O . THR A 1 88 ? 6.231 -9.590 -15.292 1.00 75.81 88 THR A O 1
ATOM 669 N N . ASN A 1 89 ? 7.757 -9.517 -16.928 1.00 70.94 89 ASN A N 1
ATOM 670 C CA . ASN A 1 89 ? 6.954 -10.269 -17.903 1.00 70.94 89 ASN A CA 1
ATOM 671 C C . ASN A 1 89 ? 7.415 -11.719 -18.129 1.00 70.94 89 ASN A C 1
ATOM 673 O O . ASN A 1 89 ? 6.914 -12.366 -19.048 1.00 70.94 89 ASN A O 1
ATOM 677 N N . LYS A 1 90 ? 8.374 -12.243 -17.352 1.00 64.69 90 LYS A N 1
ATOM 678 C CA . LYS A 1 90 ? 8.685 -13.681 -17.418 1.00 64.69 90 LYS A CA 1
ATOM 679 C C . LYS A 1 90 ? 7.554 -14.446 -16.732 1.00 64.69 90 LYS A C 1
ATOM 681 O O . LYS A 1 90 ? 7.150 -14.057 -15.647 1.00 64.69 90 LYS A O 1
ATOM 686 N N . GLU A 1 91 ? 7.152 -15.588 -17.288 1.00 51.84 91 GLU A N 1
ATOM 687 C CA . GLU A 1 91 ? 6.074 -16.477 -16.797 1.00 51.84 91 GLU A CA 1
ATOM 688 C C . GLU A 1 91 ? 6.180 -16.928 -15.321 1.00 51.84 91 GLU A C 1
ATOM 690 O O . GLU A 1 91 ? 5.263 -17.553 -14.801 1.00 51.84 91 GLU A O 1
ATOM 695 N N . LYS A 1 92 ? 7.298 -16.642 -14.639 1.00 54.00 92 LYS A N 1
ATOM 696 C CA . LYS A 1 92 ? 7.523 -16.908 -13.205 1.00 54.00 92 LYS A CA 1
ATOM 697 C C . LYS A 1 92 ? 8.053 -15.706 -12.425 1.00 54.00 92 LYS A C 1
ATOM 699 O O . LYS A 1 92 ? 8.346 -15.826 -11.236 1.00 54.00 92 LYS A O 1
ATOM 704 N N . ALA A 1 93 ? 8.299 -14.589 -13.099 1.00 62.03 93 ALA A N 1
ATOM 705 C CA . ALA A 1 93 ? 8.818 -13.406 -12.450 1.00 62.03 93 ALA A CA 1
ATOM 706 C C . ALA A 1 93 ? 7.611 -12.539 -12.100 1.00 62.03 93 ALA A C 1
ATOM 708 O O . ALA A 1 93 ? 6.919 -12.006 -12.962 1.00 62.03 93 ALA A O 1
ATOM 709 N N . GLY A 1 94 ? 7.329 -12.498 -10.806 1.00 73.94 94 GLY A N 1
ATOM 710 C CA . GLY A 1 94 ? 6.230 -11.741 -10.249 1.00 73.94 94 GLY A CA 1
ATOM 711 C C . GLY A 1 94 ? 6.377 -10.226 -10.426 1.00 73.94 94 GLY A C 1
ATOM 712 O O . GLY A 1 94 ? 7.198 -9.703 -11.187 1.00 73.94 94 GLY A O 1
ATOM 713 N N . GLY A 1 95 ? 5.582 -9.493 -9.666 1.00 84.38 95 GLY A N 1
ATOM 714 C CA . GLY A 1 95 ? 5.669 -8.044 -9.546 1.00 84.38 95 GLY A CA 1
ATOM 715 C C . GLY A 1 95 ? 5.699 -7.625 -8.086 1.00 84.38 95 GLY A C 1
ATOM 716 O O . GLY A 1 95 ? 5.361 -8.399 -7.193 1.00 84.38 95 GLY A O 1
ATOM 717 N N . ILE A 1 96 ? 6.089 -6.386 -7.840 1.00 87.50 96 ILE A N 1
ATOM 718 C CA . ILE A 1 96 ? 5.884 -5.736 -6.552 1.00 87.50 96 ILE A CA 1
ATOM 719 C C . ILE A 1 96 ? 5.291 -4.355 -6.800 1.00 87.50 96 ILE A C 1
ATOM 721 O O . ILE A 1 96 ? 5.802 -3.585 -7.606 1.00 87.50 96 ILE A O 1
ATOM 725 N N . SER A 1 97 ? 4.197 -4.039 -6.129 1.00 87.81 97 SER A N 1
ATOM 726 C CA . SER A 1 97 ? 3.586 -2.719 -6.132 1.00 87.81 97 SER A CA 1
ATOM 727 C C . SER A 1 97 ? 3.574 -2.186 -4.705 1.00 87.81 97 SER A C 1
ATOM 729 O O . SER A 1 97 ? 3.434 -2.936 -3.739 1.00 87.81 97 SER A O 1
ATOM 731 N N . SER A 1 98 ? 3.766 -0.884 -4.553 1.00 90.00 98 SER A N 1
ATOM 732 C CA . SER A 1 98 ? 3.805 -0.216 -3.263 1.00 90.00 98 SER A CA 1
ATOM 733 C C . SER A 1 98 ? 3.145 1.151 -3.362 1.00 90.00 98 SER A C 1
ATOM 735 O O . SER A 1 98 ? 3.374 1.892 -4.315 1.00 90.00 98 SER A O 1
ATOM 737 N N . THR A 1 99 ? 2.355 1.522 -2.359 1.00 91.31 99 THR A N 1
ATOM 738 C CA . THR A 1 99 ? 1.826 2.881 -2.232 1.00 91.31 99 THR A CA 1
ATOM 739 C C . THR A 1 99 ? 1.905 3.388 -0.799 1.00 91.31 99 THR A C 1
ATOM 741 O O . THR A 1 99 ? 1.622 2.661 0.151 1.00 91.31 99 THR A O 1
ATOM 744 N N . TYR A 1 100 ? 2.245 4.662 -0.665 1.00 92.06 100 TYR A N 1
ATOM 745 C CA . TYR A 1 100 ? 2.291 5.448 0.554 1.00 92.06 100 TYR A CA 1
ATOM 746 C C . TYR A 1 100 ? 1.141 6.449 0.523 1.00 92.06 100 TYR A C 1
ATOM 748 O O . TYR A 1 100 ? 1.028 7.292 -0.374 1.00 92.06 100 TYR A O 1
ATOM 756 N N . LEU A 1 101 ? 0.271 6.330 1.512 1.00 93.69 101 LEU A N 1
ATOM 757 C CA . LEU A 1 101 ? -0.927 7.131 1.677 1.00 93.69 101 LEU A CA 1
ATOM 758 C C . LEU A 1 101 ? -0.941 7.736 3.082 1.00 93.69 101 LEU A C 1
ATOM 760 O O . LEU A 1 101 ? -0.223 7.302 3.983 1.00 93.69 101 LEU A O 1
ATOM 764 N N . SER A 1 102 ? -1.797 8.727 3.276 1.00 93.88 102 SER A N 1
ATOM 765 C CA . SER A 1 102 ? -2.097 9.298 4.584 1.00 93.88 102 SER A CA 1
ATOM 766 C C . SER A 1 102 ? -3.584 9.579 4.707 1.00 93.88 102 SER A C 1
ATOM 768 O O . SER A 1 102 ? -4.213 10.002 3.740 1.00 93.88 102 SER A O 1
ATOM 770 N N . THR A 1 103 ? -4.140 9.406 5.898 1.00 95.38 103 THR A N 1
ATOM 771 C CA . THR A 1 103 ? -5.490 9.859 6.247 1.00 95.38 103 THR A CA 1
ATOM 772 C C . THR A 1 103 ? -5.438 10.754 7.481 1.00 95.38 103 THR A C 1
ATOM 774 O O . THR A 1 103 ? -4.494 10.685 8.266 1.00 95.38 103 THR A O 1
ATOM 777 N N . LYS A 1 104 ? -6.457 11.601 7.651 1.00 95.25 104 LYS A N 1
ATOM 778 C CA . LYS A 1 104 ? -6.653 12.411 8.865 1.00 95.25 104 LYS A CA 1
ATOM 779 C C . LYS A 1 104 ? -7.256 11.608 10.019 1.00 95.25 104 LYS A C 1
ATOM 781 O O . LYS A 1 104 ? -7.265 12.105 11.142 1.00 95.25 104 LYS A O 1
ATOM 786 N N . ASP A 1 105 ? -7.772 10.416 9.732 1.00 96.44 105 ASP A N 1
ATOM 787 C CA . ASP A 1 105 ? -8.323 9.513 10.736 1.00 96.44 105 ASP A CA 1
ATOM 788 C C . ASP A 1 105 ? -7.228 8.965 11.655 1.00 96.44 105 ASP A C 1
ATOM 790 O O . ASP A 1 105 ? -6.096 8.712 11.225 1.00 96.44 105 ASP A O 1
ATOM 794 N N . ASP A 1 106 ? -7.577 8.796 12.929 1.00 95.38 106 ASP A N 1
ATOM 795 C CA . ASP A 1 106 ? -6.703 8.212 13.938 1.00 95.38 106 ASP A CA 1
ATOM 796 C C . ASP A 1 106 ? -6.410 6.735 13.645 1.00 95.38 106 ASP A C 1
ATOM 798 O O . ASP A 1 106 ? -7.173 6.031 12.975 1.00 95.38 106 ASP A O 1
ATOM 802 N N . ILE A 1 107 ? -5.275 6.266 14.156 1.00 96.00 107 ILE A N 1
ATOM 803 C CA . ILE A 1 107 ? -4.774 4.930 13.844 1.00 96.00 107 ILE A CA 1
ATOM 804 C C . ILE A 1 107 ? -5.711 3.825 14.339 1.00 96.00 107 ILE A C 1
ATOM 806 O O . ILE A 1 107 ? -5.837 2.804 13.665 1.00 96.00 107 ILE A O 1
ATOM 810 N N . ASP A 1 108 ? -6.429 4.029 15.444 1.00 96.31 108 ASP A N 1
ATOM 811 C CA . ASP A 1 108 ? -7.354 3.030 15.982 1.00 96.31 108 ASP A CA 1
ATOM 812 C C . ASP A 1 108 ? -8.555 2.830 15.053 1.00 96.31 108 ASP A C 1
ATOM 814 O O . ASP A 1 108 ? -8.942 1.692 14.762 1.00 96.31 108 ASP A O 1
ATOM 818 N N . ARG A 1 109 ? -9.090 3.919 14.490 1.00 97.44 109 ARG A N 1
ATOM 819 C CA . ARG A 1 109 ? -10.129 3.864 13.457 1.00 97.44 109 ARG A CA 1
ATOM 820 C C . ARG A 1 109 ? -9.653 3.136 12.199 1.00 97.44 109 ARG A C 1
ATOM 822 O O . ARG A 1 109 ? -10.402 2.339 11.626 1.00 97.44 109 ARG A O 1
ATOM 829 N N . VAL A 1 110 ? -8.421 3.388 11.758 1.00 97.88 110 VAL A N 1
ATOM 830 C CA . VAL A 1 110 ? -7.850 2.737 10.566 1.00 97.88 110 VAL A CA 1
ATOM 831 C C . VAL A 1 110 ? -7.584 1.247 10.820 1.00 97.88 110 VAL A C 1
ATOM 833 O O . VAL A 1 110 ? -7.913 0.411 9.977 1.00 97.88 110 VAL A O 1
ATOM 836 N N . ILE A 1 111 ? -7.068 0.888 12.000 1.00 98.00 111 ILE A N 1
ATOM 837 C CA . ILE A 1 111 ? -6.892 -0.505 12.437 1.00 98.00 111 ILE A CA 1
ATOM 838 C C . ILE A 1 111 ? -8.234 -1.241 12.428 1.00 98.00 111 ILE A C 1
ATOM 840 O O . ILE A 1 111 ? -8.321 -2.346 11.888 1.00 98.00 111 ILE A O 1
ATOM 844 N N . ALA A 1 112 ? -9.281 -0.646 13.006 1.00 97.94 112 ALA A N 1
ATOM 845 C CA . ALA A 1 112 ? -10.607 -1.257 13.067 1.00 97.94 112 ALA A CA 1
ATOM 846 C C . ALA A 1 112 ? -11.165 -1.548 11.665 1.00 97.94 112 ALA A C 1
ATOM 848 O O . ALA A 1 112 ? -11.668 -2.643 11.413 1.00 97.94 112 ALA A O 1
ATOM 849 N N . TYR A 1 113 ? -10.998 -0.609 10.730 1.00 98.25 113 TYR A N 1
ATOM 850 C CA . TYR A 1 113 ? -11.378 -0.808 9.333 1.00 98.25 113 TYR A CA 1
ATOM 851 C C . TYR A 1 113 ? -10.662 -2.002 8.689 1.00 98.25 113 TYR A C 1
ATOM 853 O O . TYR A 1 113 ? -11.304 -2.816 8.023 1.00 98.25 113 TYR A O 1
ATOM 861 N N . TYR A 1 114 ? -9.344 -2.137 8.868 1.00 97.88 114 TYR A N 1
ATOM 862 C CA . TYR A 1 114 ? -8.604 -3.245 8.255 1.00 97.88 114 TYR A CA 1
ATOM 863 C C . TYR A 1 114 ? -8.880 -4.591 8.925 1.00 97.88 114 TYR A C 1
ATOM 865 O O . TYR A 1 114 ? -8.951 -5.599 8.226 1.00 97.88 114 TYR A O 1
ATOM 873 N N . LYS A 1 115 ? -9.124 -4.623 10.241 1.00 97.50 115 LYS A N 1
ATOM 874 C CA . LYS A 1 115 ? -9.596 -5.839 10.926 1.00 97.50 115 LYS A CA 1
ATOM 875 C C . LYS A 1 115 ? -10.907 -6.342 10.325 1.00 97.50 115 LYS A C 1
ATOM 877 O O . LYS A 1 115 ? -11.023 -7.533 10.058 1.00 97.50 115 LYS A O 1
ATOM 882 N N . GLU A 1 116 ? -11.856 -5.442 10.073 1.00 97.44 116 GLU A N 1
ATOM 883 C CA . GLU A 1 116 ? -13.161 -5.802 9.512 1.00 97.44 116 GLU A CA 1
ATOM 884 C C . GLU A 1 116 ? -13.078 -6.150 8.019 1.00 97.44 116 GLU A C 1
ATOM 886 O O . GLU A 1 116 ? -13.525 -7.217 7.604 1.00 97.44 116 GLU A O 1
ATOM 891 N N . SER A 1 117 ? -12.462 -5.290 7.202 1.00 96.31 117 SER A N 1
ATOM 892 C CA . SER A 1 117 ? -12.392 -5.477 5.742 1.00 96.31 117 SER A CA 1
ATOM 893 C C . SER A 1 117 ? -11.551 -6.683 5.315 1.00 96.31 117 SER A C 1
ATOM 895 O O . SER A 1 117 ? -11.756 -7.223 4.228 1.00 96.31 117 SER A O 1
ATOM 897 N N . LEU A 1 118 ? -10.617 -7.129 6.162 1.00 95.69 118 LEU A N 1
ATOM 898 C CA . LEU A 1 118 ? -9.765 -8.287 5.896 1.00 95.69 118 LEU A CA 1
ATOM 899 C C . LEU A 1 118 ? -10.175 -9.540 6.680 1.00 95.69 118 LEU A C 1
ATOM 901 O O . LEU A 1 118 ? -9.498 -10.556 6.541 1.00 95.69 118 LEU A O 1
ATOM 905 N N . LYS A 1 119 ? -11.257 -9.526 7.471 1.00 94.31 119 LYS A N 1
ATOM 906 C CA . LYS A 1 119 ? -11.611 -10.639 8.376 1.00 94.31 119 LYS A CA 1
ATOM 907 C C . LYS A 1 119 ? -11.667 -12.006 7.680 1.00 94.31 119 LYS A C 1
ATOM 909 O O . LYS A 1 119 ? -11.105 -12.982 8.177 1.00 94.31 119 LYS A O 1
ATOM 914 N N . ASP A 1 120 ? -12.236 -12.055 6.477 1.00 94.19 120 ASP A N 1
ATOM 915 C CA . ASP A 1 120 ? -12.412 -13.293 5.708 1.00 94.19 120 ASP A CA 1
ATOM 916 C C . ASP A 1 120 ? -11.097 -13.796 5.089 1.00 94.19 120 ASP A C 1
ATOM 918 O O . ASP A 1 120 ? -10.971 -14.965 4.725 1.00 94.19 120 ASP A O 1
ATOM 922 N N . LYS A 1 121 ? -10.088 -12.921 5.007 1.00 91.56 121 LYS A N 1
ATOM 923 C CA . LYS A 1 121 ? -8.743 -13.221 4.502 1.00 91.56 121 LYS A CA 1
ATOM 924 C C . LYS A 1 121 ? -7.788 -13.721 5.591 1.00 91.56 121 LYS A C 1
ATOM 926 O O . LYS A 1 121 ? -6.666 -14.088 5.257 1.00 91.56 121 LYS A O 1
ATOM 931 N N . LYS A 1 122 ? -8.219 -13.746 6.862 1.00 91.62 122 LYS A N 1
ATOM 932 C CA . LYS A 1 122 ? -7.435 -14.201 8.028 1.00 91.62 122 LYS A CA 1
ATOM 933 C C . LYS A 1 122 ? -6.010 -13.608 8.059 1.00 91.62 122 LYS A C 1
ATOM 935 O O . LYS A 1 122 ? -5.040 -14.365 7.996 1.00 91.62 122 LYS A O 1
ATOM 940 N N . PRO A 1 123 ? -5.863 -12.270 8.106 1.00 95.81 123 PRO A N 1
ATOM 941 C CA . PRO A 1 123 ? -4.557 -11.626 8.075 1.00 95.81 123 PRO A CA 1
ATOM 942 C C . PRO A 1 123 ? -3.728 -11.996 9.307 1.00 95.81 123 PRO A C 1
ATOM 944 O O . PRO A 1 123 ? -4.244 -12.074 10.422 1.00 95.81 123 PRO A O 1
ATOM 947 N N . GLU A 1 124 ? -2.420 -12.134 9.118 1.00 97.12 124 GLU A N 1
ATOM 948 C CA . GLU A 1 124 ? -1.460 -12.035 10.214 1.00 97.12 124 GLU A CA 1
ATOM 949 C C . GLU A 1 124 ? -1.459 -10.578 10.694 1.00 97.12 124 GLU A C 1
ATOM 951 O O . GLU A 1 124 ? -1.145 -9.669 9.922 1.00 97.12 124 GLU A O 1
ATOM 956 N N . TYR A 1 125 ? -1.864 -10.357 11.946 1.00 97.44 125 TYR A N 1
ATOM 957 C CA . TYR A 1 125 ? -1.957 -9.035 12.562 1.00 97.44 125 TYR A CA 1
ATOM 958 C C . TYR A 1 125 ? -0.884 -8.860 13.632 1.00 97.44 125 TYR A C 1
ATOM 960 O O . TYR A 1 125 ? -0.727 -9.722 14.499 1.00 97.44 125 TYR A O 1
ATOM 968 N N . ALA A 1 126 ? -0.201 -7.720 13.607 1.00 97.38 126 ALA A N 1
ATOM 969 C CA . ALA A 1 126 ? 0.688 -7.287 14.673 1.00 97.38 126 ALA A CA 1
ATOM 970 C C . ALA A 1 126 ? 0.428 -5.815 15.007 1.00 97.38 126 ALA A C 1
ATOM 972 O O . ALA A 1 126 ? 0.184 -5.000 14.123 1.00 97.38 126 ALA A O 1
ATOM 973 N N . GLU A 1 127 ? 0.513 -5.468 16.286 1.00 97.00 127 GLU A N 1
ATOM 974 C CA . GLU A 1 127 ? 0.408 -4.096 16.786 1.00 97.00 127 GLU A CA 1
ATOM 975 C C . GLU A 1 127 ? 1.542 -3.858 17.774 1.00 97.00 127 GLU A C 1
ATOM 977 O O . GLU A 1 127 ? 1.872 -4.737 18.572 1.00 97.00 127 GLU A O 1
ATOM 982 N N . MET A 1 128 ? 2.147 -2.676 17.715 1.00 95.19 128 MET A N 1
ATOM 983 C CA . MET A 1 128 ? 3.153 -2.254 18.677 1.00 95.19 128 MET A CA 1
ATOM 984 C C . MET A 1 128 ? 2.962 -0.778 19.012 1.00 95.19 128 MET A C 1
ATOM 986 O O . MET A 1 128 ? 2.663 0.040 18.143 1.00 95.19 128 MET A O 1
ATOM 990 N N . THR A 1 129 ? 3.213 -0.427 20.266 1.00 93.56 129 THR A N 1
ATOM 991 C CA . THR A 1 129 ? 3.301 0.966 20.704 1.00 93.56 129 THR A CA 1
ATOM 992 C C . THR A 1 129 ? 4.757 1.285 20.999 1.00 93.56 129 THR A C 1
ATOM 994 O O . THR A 1 129 ? 5.410 0.577 21.765 1.00 93.56 129 THR A O 1
ATOM 997 N N . THR A 1 130 ? 5.268 2.348 20.389 1.00 87.88 130 THR A N 1
ATOM 998 C CA . THR A 1 130 ? 6.623 2.863 20.611 1.00 87.88 130 THR A CA 1
ATOM 999 C C . THR A 1 130 ? 6.552 4.235 21.290 1.00 87.88 130 THR A C 1
ATOM 1001 O O . THR A 1 130 ? 5.487 4.857 21.284 1.00 87.88 130 THR A O 1
ATOM 1004 N N . PRO A 1 131 ? 7.665 4.777 21.822 1.00 87.50 131 PRO A N 1
ATOM 1005 C CA . PRO A 1 131 ? 7.698 6.165 22.294 1.00 87.50 131 PRO A CA 1
ATOM 1006 C C . PRO A 1 131 ? 7.298 7.199 21.227 1.00 87.50 131 PRO A C 1
ATOM 1008 O O . PRO A 1 131 ? 6.883 8.300 21.573 1.00 87.50 131 PRO A O 1
ATOM 1011 N N . ASN A 1 132 ? 7.410 6.843 19.943 1.00 84.31 132 ASN A N 1
ATOM 1012 C CA . ASN A 1 132 ? 7.102 7.712 18.809 1.00 84.31 132 ASN A CA 1
ATOM 1013 C C . ASN A 1 132 ? 5.664 7.548 18.287 1.00 84.31 132 ASN A C 1
ATOM 1015 O O . ASN A 1 132 ? 5.319 8.181 17.293 1.00 84.31 132 ASN A O 1
ATOM 1019 N N . GLY A 1 133 ? 4.844 6.710 18.931 1.00 90.56 133 GLY A N 1
ATOM 1020 C CA . GLY A 1 133 ? 3.457 6.454 18.547 1.00 90.56 133 GLY A CA 1
ATOM 1021 C C . GLY A 1 133 ? 3.162 4.980 18.288 1.00 90.56 133 GLY A C 1
ATOM 1022 O O . GLY A 1 133 ? 4.013 4.096 18.472 1.00 90.56 133 GLY A O 1
ATOM 1023 N N . LYS A 1 134 ? 1.922 4.717 17.878 1.00 95.00 134 LYS A N 1
ATOM 1024 C CA . LYS A 1 134 ? 1.434 3.371 17.563 1.00 95.00 134 LYS A CA 1
ATOM 1025 C C . LYS A 1 134 ? 1.761 2.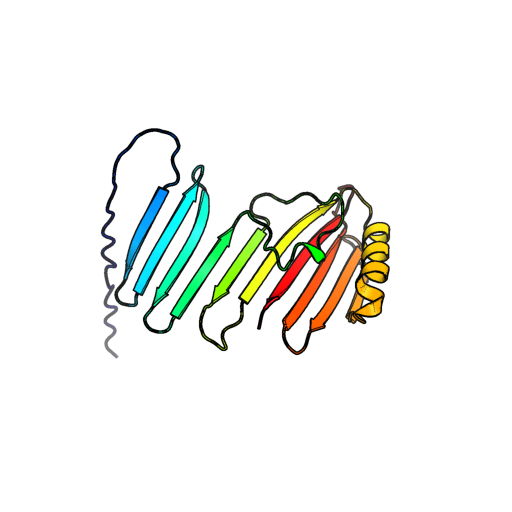963 16.121 1.00 95.00 134 LYS A C 1
ATOM 1027 O O . LYS A 1 134 ? 1.719 3.769 15.193 1.00 95.00 134 LYS A O 1
ATOM 1032 N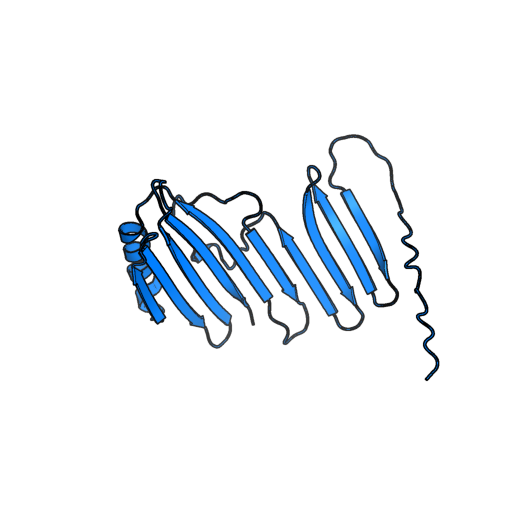 N . MET A 1 135 ? 2.048 1.677 15.938 1.00 96.62 135 MET A N 1
ATOM 1033 C CA . MET A 1 135 ? 2.203 1.025 14.642 1.00 96.62 135 MET A CA 1
ATOM 1034 C C . MET A 1 135 ? 1.373 -0.259 14.600 1.00 96.62 135 MET A C 1
ATOM 1036 O O . MET A 1 135 ? 1.257 -0.970 15.599 1.00 96.62 135 MET A O 1
ATOM 1040 N N . ALA A 1 136 ? 0.840 -0.600 13.432 1.00 97.69 136 ALA A N 1
ATOM 1041 C CA . ALA A 1 136 ? 0.179 -1.881 13.207 1.00 97.69 136 ALA A CA 1
ATOM 1042 C C . ALA A 1 136 ? 0.482 -2.422 11.811 1.00 97.69 136 ALA A C 1
ATOM 1044 O O . ALA A 1 136 ? 0.755 -1.659 10.887 1.00 97.69 136 ALA A O 1
ATOM 1045 N N . SER A 1 137 ? 0.420 -3.738 11.640 1.00 97.94 137 SER A N 1
ATOM 1046 C CA . SER A 1 137 ? 0.556 -4.372 10.337 1.00 97.94 137 SER A CA 1
ATOM 1047 C C . SER A 1 137 ? -0.453 -5.494 10.124 1.00 97.94 137 SER A C 1
ATOM 1049 O O . SER A 1 137 ? -0.830 -6.212 11.049 1.00 97.94 137 SER A O 1
ATOM 1051 N N . PHE A 1 138 ? -0.883 -5.631 8.872 1.00 98.31 138 PHE A N 1
ATOM 1052 C CA . PHE A 1 138 ? -1.731 -6.708 8.381 1.00 98.31 138 PHE A CA 1
ATOM 1053 C C . PHE A 1 138 ? -1.025 -7.371 7.208 1.00 98.31 138 PHE A C 1
ATOM 1055 O O . PHE A 1 138 ? -0.712 -6.701 6.225 1.00 98.31 138 PHE A O 1
ATOM 1062 N N . THR A 1 139 ? -0.795 -8.677 7.283 1.00 97.12 139 THR A N 1
ATOM 1063 C CA . THR A 1 139 ? -0.242 -9.456 6.170 1.00 97.12 139 THR A CA 1
ATOM 1064 C C . THR A 1 139 ? -1.238 -10.518 5.733 1.00 97.12 139 THR A C 1
ATOM 1066 O O . THR A 1 139 ? -1.607 -11.395 6.508 1.00 97.12 139 THR A O 1
ATOM 1069 N N . VAL A 1 140 ? -1.661 -10.457 4.472 1.00 94.88 140 VAL A N 1
ATOM 1070 C CA . VAL A 1 140 ? -2.497 -11.479 3.836 1.00 94.88 140 VAL A CA 1
ATOM 1071 C C . VAL A 1 140 ? -1.655 -12.218 2.807 1.00 94.88 140 VAL A C 1
ATOM 1073 O O . VAL A 1 140 ? -1.135 -11.621 1.863 1.00 94.88 140 VAL A O 1
ATOM 1076 N N . LYS A 1 141 ? -1.547 -13.535 2.972 1.00 91.38 141 LYS A N 1
ATOM 1077 C CA . LYS A 1 141 ? -0.890 -14.427 2.012 1.00 91.38 141 LYS A CA 1
ATOM 1078 C C . LYS A 1 141 ? -1.948 -14.996 1.067 1.00 91.38 141 LYS A C 1
ATOM 1080 O O . LYS A 1 141 ? -2.919 -15.592 1.521 1.00 91.38 141 LYS A O 1
ATOM 1085 N N . GLU A 1 142 ? -1.751 -14.832 -0.236 1.00 84.50 142 GLU A N 1
ATOM 1086 C CA . GLU A 1 142 ? -2.60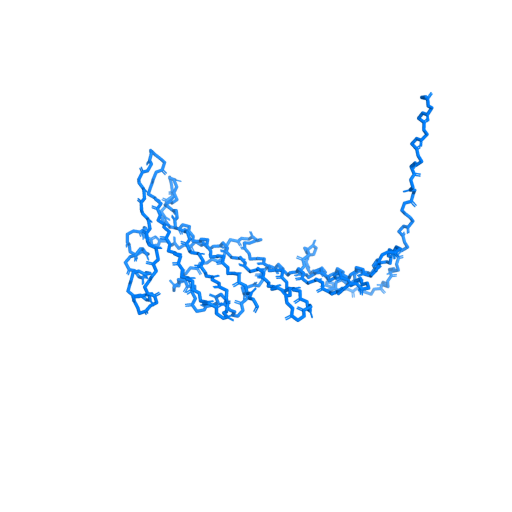6 -15.399 -1.282 1.00 84.50 142 GLU A CA 1
ATOM 1087 C C . GLU A 1 142 ? -1.759 -16.404 -2.089 1.00 84.50 142 GLU A C 1
ATOM 1089 O O . GLU A 1 142 ? -1.002 -15.980 -2.961 1.00 84.50 142 GLU A O 1
ATOM 1094 N N . PRO A 1 143 ? -1.831 -17.725 -1.810 1.00 77.88 143 PRO A N 1
ATOM 1095 C CA . PRO A 1 143 ? -0.896 -18.730 -2.340 1.00 77.88 143 PRO A CA 1
ATOM 1096 C C . PRO A 1 143 ? -0.598 -18.615 -3.843 1.00 77.88 143 PRO A C 1
ATOM 1098 O O . PRO A 1 143 ? 0.567 -18.690 -4.241 1.00 77.88 143 PRO A O 1
ATOM 1101 N N . ASP A 1 144 ? -1.633 -18.322 -4.635 1.00 79.06 144 ASP A N 1
ATOM 1102 C CA . ASP A 1 144 ? -1.574 -18.252 -6.099 1.00 79.06 144 ASP A CA 1
ATOM 1103 C C . ASP A 1 144 ? -1.451 -16.825 -6.656 1.00 79.06 144 ASP A C 1
ATOM 1105 O O . ASP A 1 144 ? -1.297 -16.644 -7.858 1.00 79.06 144 ASP A O 1
ATOM 1109 N N . ARG A 1 145 ? -1.565 -15.795 -5.807 1.00 75.81 145 ARG A N 1
ATOM 1110 C CA . ARG A 1 145 ? -1.574 -14.374 -6.220 1.00 75.81 145 ARG A CA 1
ATOM 1111 C C . ARG A 1 145 ? -0.488 -13.535 -5.545 1.00 75.81 145 ARG A C 1
ATOM 1113 O O . ARG A 1 145 ? -0.385 -12.342 -5.816 1.00 75.81 145 ARG A O 1
ATOM 1120 N N . GLY A 1 146 ? 0.320 -14.161 -4.687 1.00 86.19 146 GLY A N 1
ATOM 1121 C CA . GLY A 1 146 ? 1.379 -13.535 -3.906 1.00 86.19 146 GLY A CA 1
ATOM 1122 C C . GLY A 1 146 ? 0.914 -13.137 -2.504 1.00 86.19 146 GLY A C 1
ATOM 1123 O O . GLY A 1 146 ? 0.542 -13.987 -1.697 1.00 86.19 146 GLY A O 1
ATOM 1124 N N . GLY A 1 147 ? 0.999 -11.859 -2.153 1.00 92.06 147 GLY A N 1
ATOM 1125 C CA . GLY A 1 147 ? 0.602 -11.406 -0.821 1.00 92.06 147 GLY A CA 1
ATOM 1126 C C . GLY A 1 147 ? 0.566 -9.896 -0.699 1.00 92.06 147 GLY A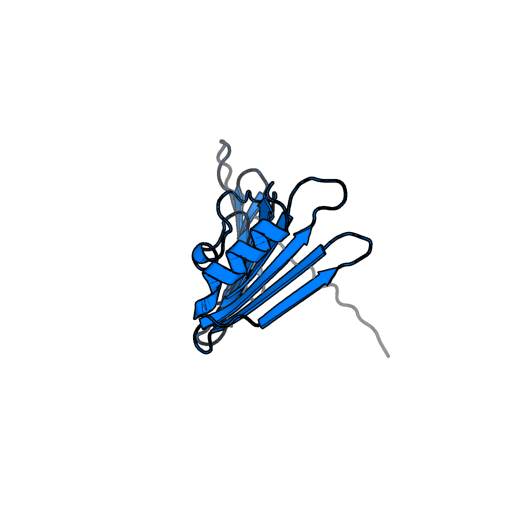 C 1
ATOM 1127 O O . GLY A 1 147 ? 1.226 -9.192 -1.459 1.00 92.06 147 GLY A O 1
ATOM 1128 N N . VAL A 1 148 ? -0.209 -9.401 0.258 1.00 94.88 148 VAL A N 1
ATOM 1129 C CA . VAL A 1 148 ? -0.307 -7.976 0.573 1.00 94.88 148 VAL A CA 1
ATOM 1130 C C . VAL A 1 148 ? 0.073 -7.742 2.026 1.00 94.88 148 VAL A C 1
ATOM 1132 O O . VAL A 1 148 ? -0.357 -8.471 2.920 1.00 94.88 148 VAL A O 1
ATOM 1135 N N . THR A 1 149 ? 0.867 -6.706 2.252 1.00 97.00 149 THR A N 1
ATOM 1136 C CA . THR A 1 149 ? 1.222 -6.197 3.570 1.00 97.00 149 THR A CA 1
ATOM 1137 C C . THR A 1 149 ? 0.778 -4.747 3.662 1.00 97.00 149 THR A C 1
ATOM 1139 O O . THR A 1 149 ? 1.110 -3.932 2.803 1.00 97.00 149 THR A O 1
ATOM 1142 N N . ILE A 1 150 ? 0.024 -4.431 4.707 1.00 97.94 150 ILE A N 1
ATOM 1143 C CA . ILE A 1 150 ? -0.443 -3.087 5.038 1.00 97.94 150 ILE A CA 1
ATOM 1144 C C . ILE A 1 150 ? 0.216 -2.708 6.353 1.00 97.94 150 ILE A C 1
ATOM 1146 O O . ILE A 1 150 ? 0.036 -3.411 7.343 1.00 97.94 150 ILE A O 1
ATOM 1150 N N . VAL A 1 151 ? 0.976 -1.622 6.365 1.00 97.69 151 VAL A N 1
ATOM 1151 C CA . VAL A 1 151 ? 1.621 -1.062 7.553 1.00 97.69 151 VAL A CA 1
ATOM 1152 C C . VAL A 1 151 ? 0.983 0.282 7.856 1.00 97.69 151 VAL A C 1
ATOM 1154 O O . VAL A 1 151 ? 0.838 1.126 6.973 1.00 97.69 151 VAL A O 1
ATOM 1157 N N . LEU A 1 152 ? 0.595 0.463 9.110 1.00 97.38 152 LEU A N 1
ATOM 1158 C CA . LEU A 1 152 ? -0.020 1.663 9.646 1.00 97.38 152 LEU A CA 1
ATOM 1159 C C . LEU A 1 152 ? 0.938 2.287 10.647 1.00 97.38 152 LEU A C 1
ATOM 1161 O O . LEU A 1 152 ? 1.416 1.590 11.542 1.00 97.38 152 LEU A O 1
ATOM 1165 N N . ASN A 1 153 ? 1.177 3.585 10.516 1.00 95.81 153 ASN A N 1
ATOM 1166 C CA . ASN A 1 153 ? 1.962 4.352 11.474 1.00 95.81 153 ASN A CA 1
ATOM 1167 C C . ASN A 1 153 ? 1.175 5.584 11.896 1.00 95.81 153 ASN A C 1
ATOM 1169 O O . ASN A 1 153 ? 0.643 6.308 11.055 1.00 95.81 153 ASN A O 1
ATOM 1173 N N . GLU A 1 154 ? 1.117 5.838 13.192 1.00 94.75 154 GLU A N 1
ATOM 1174 C CA . GLU A 1 154 ? 0.643 7.114 13.706 1.00 94.75 154 GLU A CA 1
ATOM 1175 C C . GLU A 1 154 ? 1.612 8.225 13.277 1.00 94.75 154 GLU A C 1
ATOM 1177 O O . GLU A 1 154 ? 2.828 8.033 13.312 1.00 94.75 154 GLU A O 1
ATOM 1182 N N . ILE A 1 155 ? 1.092 9.374 12.836 1.00 90.06 155 ILE A N 1
ATOM 1183 C CA . ILE A 1 155 ? 1.935 10.509 12.437 1.00 90.06 155 ILE A CA 1
ATOM 1184 C C . ILE A 1 155 ? 2.437 11.213 13.706 1.00 90.06 155 ILE A C 1
ATOM 1186 O O . ILE A 1 155 ? 1.627 11.828 14.406 1.00 90.06 155 ILE A O 1
ATOM 1190 N N . PRO A 1 156 ? 3.751 11.215 14.006 1.00 79.69 156 PRO A N 1
ATOM 1191 C CA . PRO A 1 156 ? 4.260 11.901 15.185 1.00 79.69 156 PRO A CA 1
ATOM 1192 C C . PRO A 1 156 ? 4.011 13.405 15.057 1.00 79.69 156 PRO A C 1
ATOM 1194 O O . PRO A 1 156 ? 4.328 14.000 14.029 1.00 79.69 156 PRO A O 1
ATOM 1197 N N . GLN A 1 157 ? 3.452 14.030 16.098 1.00 74.38 157 GLN A N 1
ATOM 1198 C CA . GLN A 1 157 ? 3.193 15.483 16.157 1.00 74.38 157 GLN A CA 1
ATOM 1199 C C . GLN A 1 157 ? 2.194 16.017 15.104 1.00 74.38 157 GLN A C 1
ATOM 1201 O O . GLN A 1 157 ? 1.929 17.219 15.059 1.00 74.38 157 GLN A O 1
ATOM 1206 N N . GLY A 1 158 ? 1.602 15.140 14.291 1.00 65.81 158 GLY A N 1
ATOM 1207 C CA . GLY A 1 158 ? 0.513 15.433 13.365 1.00 65.81 158 GLY A CA 1
ATOM 1208 C C . GLY A 1 158 ? -0.768 14.713 13.782 1.00 65.81 158 GLY A C 1
ATOM 1209 O O . GLY A 1 158 ? -0.755 13.820 14.621 1.00 65.81 158 GLY A O 1
ATOM 1210 N N . LYS A 1 159 ? -1.907 15.105 13.204 1.00 82.94 159 LYS A N 1
ATOM 1211 C CA . LYS A 1 159 ? -3.148 14.328 13.329 1.00 82.94 159 LYS A CA 1
ATOM 1212 C C . LYS A 1 159 ? -3.265 13.392 12.133 1.00 82.94 159 LYS A C 1
ATOM 1214 O O . LYS A 1 159 ? -3.269 13.876 11.001 1.00 82.94 159 LYS A O 1
ATOM 1219 N N . GLY A 1 160 ? -3.406 12.096 12.391 1.00 92.75 160 GLY A N 1
ATOM 1220 C CA . GLY A 1 160 ? -3.754 11.111 11.373 1.00 92.75 160 GLY A CA 1
ATOM 1221 C C . GLY A 1 160 ? -2.843 9.890 11.340 1.00 92.75 160 GLY A C 1
ATOM 1222 O O . GLY A 1 160 ? -2.050 9.649 12.250 1.00 92.75 160 GLY A O 1
ATOM 1223 N N . THR A 1 161 ? -2.962 9.139 10.248 1.00 96.06 161 THR A N 1
ATOM 1224 C CA . THR A 1 161 ? -2.320 7.835 10.066 1.00 96.06 161 THR A CA 1
ATOM 1225 C C . THR A 1 161 ? -1.650 7.758 8.702 1.00 96.06 161 THR A C 1
ATOM 1227 O O . THR A 1 161 ? -2.262 8.071 7.677 1.00 96.06 161 THR A O 1
ATOM 1230 N N . GLU A 1 162 ? -0.402 7.304 8.676 1.00 95.12 162 GLU A N 1
ATOM 1231 C CA . GLU A 1 162 ? 0.288 6.892 7.458 1.00 95.12 162 GLU A CA 1
ATOM 1232 C C . GLU A 1 162 ? -0.032 5.438 7.143 1.00 95.12 162 GLU A C 1
ATOM 1234 O O . GLU A 1 162 ? -0.055 4.586 8.029 1.00 95.12 162 GLU A O 1
ATOM 1239 N N . ILE A 1 163 ? -0.256 5.155 5.865 1.00 96.44 163 ILE A N 1
ATOM 1240 C CA . ILE A 1 163 ? -0.634 3.834 5.380 1.00 96.44 163 ILE A CA 1
ATOM 1241 C C . ILE A 1 163 ? 0.334 3.463 4.264 1.00 96.44 163 ILE A C 1
ATOM 1243 O O . ILE A 1 163 ? 0.373 4.113 3.219 1.00 96.44 163 ILE A O 1
ATOM 1247 N N . HIS A 1 164 ? 1.106 2.406 4.472 1.00 95.31 164 HIS A N 1
ATOM 1248 C CA . HIS A 1 164 ? 1.984 1.828 3.464 1.00 95.31 164 HIS A CA 1
ATOM 1249 C C . HIS A 1 164 ? 1.440 0.465 3.053 1.00 95.31 164 HIS A C 1
ATOM 1251 O O . HIS A 1 164 ? 1.354 -0.447 3.868 1.00 95.31 164 HIS A O 1
ATOM 1257 N N . ILE A 1 165 ? 1.056 0.327 1.787 1.00 95.12 165 ILE A N 1
ATOM 1258 C CA . ILE A 1 165 ? 0.550 -0.928 1.230 1.00 95.12 165 ILE A CA 1
ATOM 1259 C C . ILE A 1 165 ? 1.591 -1.451 0.255 1.00 95.12 165 ILE A C 1
ATOM 1261 O O . ILE A 1 165 ? 1.938 -0.752 -0.691 1.00 95.12 165 ILE A O 1
ATOM 1265 N N . THR A 1 166 ? 2.060 -2.674 0.470 1.00 93.50 166 THR A N 1
ATOM 1266 C CA . THR A 1 166 ? 2.935 -3.407 -0.447 1.00 93.50 166 THR A CA 1
ATOM 1267 C C . THR A 1 166 ? 2.224 -4.664 -0.904 1.00 93.50 166 THR A C 1
ATOM 1269 O O . THR A 1 166 ? 1.708 -5.413 -0.079 1.00 93.50 166 THR A O 1
ATOM 1272 N N . LYS A 1 167 ? 2.220 -4.930 -2.206 1.00 91.50 167 LYS A N 1
ATOM 1273 C CA . LYS A 1 167 ? 1.678 -6.152 -2.781 1.00 91.50 167 LYS A CA 1
ATOM 1274 C C . LYS A 1 167 ? 2.722 -6.826 -3.652 1.00 91.50 167 LYS A C 1
ATOM 1276 O O . LYS A 1 167 ? 3.295 -6.221 -4.550 1.00 91.50 167 LYS A O 1
ATOM 1281 N N . VAL A 1 168 ? 2.968 -8.094 -3.363 1.00 88.25 168 VAL A N 1
ATOM 1282 C CA . VAL A 1 168 ? 3.755 -8.989 -4.201 1.00 88.25 168 VAL A CA 1
ATOM 1283 C C . VAL A 1 168 ? 2.776 -9.732 -5.096 1.00 88.25 168 VAL A C 1
ATOM 1285 O O . VAL A 1 168 ? 1.830 -10.341 -4.602 1.00 88.25 168 VAL A O 1
ATOM 1288 N N . ILE A 1 169 ? 3.015 -9.673 -6.397 1.00 82.81 169 ILE A N 1
ATOM 1289 C CA . ILE A 1 169 ? 2.288 -10.387 -7.444 1.00 82.81 169 ILE A CA 1
ATOM 1290 C C . ILE A 1 169 ? 3.156 -11.587 -7.826 1.00 82.81 169 ILE A C 1
ATOM 1292 O O . ILE A 1 169 ? 4.373 -11.436 -7.918 1.00 82.81 169 ILE A O 1
ATOM 1296 N N . ARG A 1 170 ? 2.566 -12.765 -8.021 1.00 72.12 170 ARG A N 1
ATOM 1297 C CA . ARG A 1 170 ? 3.260 -13.955 -8.531 1.00 72.12 170 ARG A CA 1
ATOM 1298 C C . ARG A 1 170 ? 2.766 -14.329 -9.914 1.00 72.12 170 ARG A C 1
ATOM 1300 O O . ARG A 1 170 ? 1.581 -14.045 -10.190 1.00 72.12 170 ARG A O 1
#

=== Feature glossary ===
Key to the feature types in this record:

— What the protein is —

Primary structure: the covalent order of the twenty standard amino acids along the backbone. Two proteins with the same sequence will (almost always) fold to the same structure; two with 30% identity often share a fold but not the details.

Database cross-references. InterPro integrates a dozen domain/family signature databases into unified entries with residue-range hits. GO terms attach function/process/location labels with evidence codes. CATH codes position the fold in a four-level structural taxonomy. Organism is the NCBI-taxonomy species name.

— Where its atoms are —

The mmCIF block holds the 3D Cartesian coordinates of each backbone atom (N, Cα, C, O) in ångströms. mmCIF is the PDB's canonical archive format — a tagged-loop text representation of the atomic model.

Six rendered views show the 3D structure from the faces of a cube — i.e. along ±x, ±y, ±z. Rendering representation is drawn randomly per protein from cartoon (secondary-structure ribbons), sticks (backbone bonds), or molecular surface; coloring is either N→C rainbow (blue at the N-terminus through red at the C-terminus) or one color per chain.

— Local backbone conformation —

DSSP 8-state secondary structure assigns each residue one of H (α-helix), G (3₁₀-helix), I (π-helix), E (extended β-strand), B (isolated β-bridge), T (hydrogen-bonded turn), S (bend), or '-' (coil). The assignment is computed from backbone hydrogen-bond geometry via the Kabsch–Sander algorithm.

P-SEA three-state annotation labels each residue as helix, strand, or coil based purely on the geometry of the Cα trace. It serves as a fallback when the full backbone (and thus DSSP) is unavailable.

The φ/ψ torsion pair specifies the backbone conformation at each residue. φ rotates about the N–Cα bond, ψ about the Cα–C bond. Steric clashes forbid most of the (φ, ψ) plane — the allowed regions (α-helix basin, β-sheet basin, left-handed helix) are the Ramachandran-allowed regions.

— Global shape and packing —

The geometric summary reports three shape descriptors. Rg (radius of gyration) measures how spread out the Cα atoms are about their centre of mass; compact globular proteins have small Rg, elongated or unfolded ones large. Cα contacts (<8 Å, |i−j|>4) count long-range residue pairs in spatial proximity — high for tightly packed folds, near zero for rods or random coil. The bounding-box extents give the protein's footprint along x, y, z in Å.

Accessible surface area quantifies burial. A residue with SASA near zero is packed into the hydrophobic core; one with SASA >100 Å² sits on the surface. Computed here via the Shrake–Rupley numerical algorithm with a 1.4 Å probe.

Plot images: a contact map (which residues are close in 3D, as an N×N binary image), a Ramachandran scatter (backbone torsion angles, revealing secondary-structure composition at a glance), and — for AlphaFold structures — a PAE heatmap (pairwise prediction confidence).

— Structural neighborhood —

The Foldseek 3Di string encodes local tertiary geometry as a 20-letter alphabet — one character per residue — derived from the relative positions of nearby Cα atoms. Unlike the amino-acid sequence, 3Di is a direct function of the 3D structure, so two proteins with the same fold have similar 3Di strings even at low sequence identity.

Nearest PDB neighbors are the top structural matches found by Foldseek when searching this structure against the entire Protein Data Bank. Each hit reports a TM-score (0 to 1; >0.5 almost always implies the same fold) and an E-value. These are *structural* homologs — they may share no detectable sequence similarity.

— Confidence and disorder —

For AlphaFold models, the B-factor field carries pLDDT — the model's own estimate of local accuracy on a 0–100 scale. Regions with pLDDT<50 should be treated as essentially unmodeled; they often correspond to intrinsically disordered segments.

B-factor (Debye–Waller factor) reflects atomic displacement in the crystal lattice. It is an experimental observable (units Å²), not a prediction; low values mean the atom is pinned down, high values mean it moves or is heterogeneous across the crystal.

Predicted aligned error is AlphaFold's pairwise confidence. Unlike pLDDT (per-residue), PAE is per-residue-pair and captures whether two parts of the structure are correctly placed relative to each other. Units are ångströms of expected positional error.